Protein AF-A0A6S7FU73-F1 (afdb_monomer_lite)

Organism: Paramuricea clavata (NCBI:txid317549)

Secondary structure (DSSP, 8-state):
--SHHHHHHHHHHHHHHHHHHHHHHHHHHHHHHHHHHHHHH-S--------SS--HHHHHHHHHTT--HHHHHHS-HHHHHHHHHTT--HHHHHHHHHHHH-GGG-

Radius of gyration: 31.22 Å; chains: 1; bounding box: 71×23×87 Å

Foldseek 3Di:
DPVVVVVVVVVVVVVVVVVVVVVVVVVVCVVVVVVVCCVVCPPPPPPPPQDQDQDPVLVVLLVVLVDDPVNRVVDGSNRSVVCSVVVHHPVRVVVVVVCVVCVPPD

Sequence (106 aa):
MHWRQSWSRLRQRSVFVKTWMHYHFNLFRYNVQWYISVLRHGEKSQGAQIPFMITMKMRRSLSRLGFQEEDIRMLKPVEATKIIERSVNKQTWKKYVKTRKNPENV

pLDDT: mean 79.59, std 13.93, range [46.66, 95.25]

Structure (mmCIF, N/CA/C/O backbone):
data_AF-A0A6S7FU73-F1
#
_entry.id   AF-A0A6S7FU73-F1
#
loop_
_atom_site.group_PDB
_atom_site.id
_atom_site.type_symbol
_atom_site.label_atom_id
_atom_site.label_alt_id
_atom_site.label_comp_id
_atom_site.label_asym_id
_atom_site.label_entity_id
_atom_site.label_seq_id
_atom_site.pdbx_PDB_ins_code
_atom_site.Cartn_x
_atom_site.Cartn_y
_atom_site.Cartn_z
_atom_site.occupancy
_atom_site.B_iso_or_equiv
_atom_site.auth_seq_id
_atom_site.auth_comp_id
_atom_site.auth_asym_id
_atom_site.auth_atom_id
_atom_site.pdbx_PDB_model_num
ATOM 1 N N . MET A 1 1 ? 50.286 -8.710 -55.514 1.00 49.44 1 MET A N 1
ATOM 2 C CA . MET A 1 1 ? 49.823 -7.753 -54.476 1.00 49.44 1 MET A CA 1
ATOM 3 C C . MET A 1 1 ? 48.448 -8.166 -53.905 1.00 49.44 1 MET A C 1
ATOM 5 O O . MET A 1 1 ? 47.460 -7.523 -54.210 1.00 49.44 1 MET A O 1
ATOM 9 N N . HIS A 1 2 ? 48.346 -9.216 -53.071 1.00 54.00 2 HIS A N 1
ATOM 10 C CA . HIS A 1 2 ? 47.051 -9.652 -52.480 1.00 54.00 2 HIS A CA 1
ATOM 11 C C . HIS A 1 2 ? 47.002 -9.652 -50.938 1.00 54.00 2 HIS A C 1
ATOM 13 O O . HIS A 1 2 ? 45.931 -9.763 -50.347 1.00 54.00 2 HIS A O 1
ATOM 19 N N . TRP A 1 3 ? 48.137 -9.456 -50.259 1.00 46.66 3 TRP A N 1
ATOM 20 C CA . TRP A 1 3 ? 48.218 -9.568 -48.797 1.00 46.66 3 TRP A CA 1
ATOM 21 C C . TRP A 1 3 ? 47.597 -8.389 -48.027 1.00 46.66 3 TRP A C 1
ATOM 23 O O . TRP A 1 3 ? 47.072 -8.584 -46.934 1.00 46.66 3 TRP A O 1
ATOM 33 N N . ARG A 1 4 ? 47.561 -7.173 -48.593 1.00 53.41 4 ARG A N 1
ATOM 34 C CA . ARG A 1 4 ? 47.014 -5.983 -47.902 1.00 53.41 4 ARG A CA 1
ATOM 35 C C . ARG A 1 4 ? 45.486 -5.999 -47.727 1.00 53.41 4 ARG A C 1
ATOM 37 O O . ARG A 1 4 ? 44.990 -5.430 -46.761 1.00 53.41 4 ARG A O 1
ATOM 44 N N . GLN A 1 5 ? 44.739 -6.689 -48.594 1.00 56.28 5 GLN A N 1
ATOM 45 C CA . GLN A 1 5 ? 43.267 -6.766 -48.521 1.00 56.28 5 GLN A CA 1
ATOM 46 C C . GLN A 1 5 ? 42.741 -7.805 -47.508 1.00 56.28 5 GLN A C 1
ATOM 48 O O . GLN A 1 5 ? 41.552 -7.816 -47.185 1.00 56.28 5 GLN A O 1
ATOM 53 N N . SER A 1 6 ? 43.598 -8.700 -47.004 1.00 54.94 6 SER A N 1
ATOM 54 C CA . SER A 1 6 ? 43.200 -9.703 -46.001 1.00 54.94 6 SER A CA 1
ATOM 55 C C . SER A 1 6 ? 43.221 -9.128 -44.576 1.00 54.94 6 SER A C 1
ATOM 57 O O . SER A 1 6 ? 42.341 -9.404 -43.760 1.00 54.94 6 SER A O 1
ATOM 59 N N . TRP A 1 7 ? 44.170 -8.228 -44.296 1.00 52.56 7 TRP A N 1
ATOM 60 C CA . TRP A 1 7 ? 44.345 -7.601 -42.980 1.00 52.56 7 TRP A CA 1
ATOM 61 C C . TRP A 1 7 ? 43.242 -6.590 -42.627 1.00 52.56 7 TRP A C 1
ATOM 63 O O . TRP A 1 7 ? 42.866 -6.473 -41.459 1.00 52.56 7 TRP A O 1
ATOM 73 N N . SER A 1 8 ? 42.667 -5.895 -43.615 1.00 56.06 8 SER A N 1
ATOM 74 C CA . SER A 1 8 ? 41.546 -4.966 -43.396 1.00 56.06 8 SER A CA 1
ATOM 75 C C . SER A 1 8 ? 40.253 -5.688 -42.988 1.00 56.06 8 SER A C 1
ATOM 77 O O . SER A 1 8 ? 39.546 -5.217 -42.096 1.00 56.06 8 SER A O 1
ATOM 79 N N . ARG A 1 9 ? 39.985 -6.874 -43.555 1.00 55.88 9 ARG A N 1
ATOM 80 C CA . ARG A 1 9 ? 38.831 -7.722 -43.195 1.00 55.88 9 ARG A CA 1
ATOM 81 C C . ARG A 1 9 ? 38.948 -8.314 -41.788 1.00 55.88 9 ARG A C 1
ATOM 83 O O . ARG A 1 9 ? 37.959 -8.366 -41.059 1.00 55.88 9 ARG A O 1
ATOM 90 N N . LEU A 1 10 ? 40.156 -8.697 -41.369 1.00 57.91 10 LEU A N 1
ATOM 91 C CA . LEU A 1 10 ? 40.425 -9.154 -39.998 1.00 57.91 10 LEU A CA 1
ATOM 92 C C . LEU A 1 10 ? 40.265 -8.024 -38.966 1.00 57.91 10 LEU A C 1
ATOM 94 O O . LEU A 1 10 ? 39.712 -8.251 -37.889 1.00 57.91 10 LEU A O 1
ATOM 98 N N . ARG A 1 11 ? 40.669 -6.789 -39.304 1.00 56.59 11 ARG A N 1
ATOM 99 C CA . ARG A 1 11 ? 40.449 -5.607 -38.448 1.00 56.59 11 ARG A CA 1
ATOM 100 C C . ARG A 1 11 ? 38.974 -5.233 -38.307 1.00 56.59 11 ARG A C 1
ATOM 102 O O . ARG A 1 11 ? 38.544 -4.913 -37.207 1.00 56.59 11 ARG A O 1
ATOM 109 N N . GLN A 1 12 ? 38.182 -5.287 -39.377 1.00 59.53 12 GLN A N 1
ATOM 110 C CA . GLN A 1 12 ? 36.746 -4.995 -39.273 1.00 59.53 12 GLN A CA 1
ATOM 111 C C . GLN A 1 12 ? 36.001 -6.039 -38.428 1.00 59.53 12 GLN A C 1
ATOM 113 O O . GLN A 1 12 ? 35.156 -5.677 -37.609 1.00 59.53 12 GLN A O 1
ATOM 118 N N . ARG A 1 13 ? 36.377 -7.321 -38.538 1.00 58.72 13 ARG A N 1
ATOM 119 C CA . ARG A 1 13 ? 35.848 -8.386 -37.670 1.00 58.72 13 ARG A CA 1
ATOM 120 C C . ARG A 1 13 ? 36.181 -8.163 -36.194 1.00 58.72 13 ARG A C 1
ATOM 122 O O . ARG A 1 13 ? 35.322 -8.388 -35.348 1.00 58.72 13 ARG A O 1
ATOM 129 N N . SER A 1 14 ? 37.380 -7.680 -35.870 1.00 62.78 14 SER A N 1
ATOM 130 C CA . SER A 1 14 ? 37.757 -7.438 -34.472 1.00 62.78 14 SER A CA 1
ATOM 131 C C . SER A 1 14 ? 37.045 -6.231 -33.855 1.00 62.78 14 SER A C 1
ATOM 133 O O . SER A 1 14 ? 36.716 -6.276 -32.672 1.00 62.78 14 SER A O 1
ATOM 135 N N . VAL A 1 15 ? 36.738 -5.188 -34.635 1.00 66.00 15 VAL A N 1
ATOM 136 C CA . VAL A 1 15 ? 35.914 -4.057 -34.167 1.00 66.00 15 VAL A CA 1
ATOM 137 C C . VAL A 1 15 ? 34.481 -4.511 -33.889 1.00 66.00 15 VAL A C 1
ATOM 139 O O . VAL A 1 15 ? 33.950 -4.210 -32.825 1.00 66.00 15 VAL A O 1
ATOM 142 N N . PHE A 1 16 ? 33.887 -5.303 -34.786 1.00 70.62 16 PHE A N 1
ATOM 143 C CA . PHE A 1 16 ? 32.538 -5.839 -34.593 1.00 70.62 16 PHE A CA 1
ATOM 144 C C . PHE A 1 16 ? 32.436 -6.724 -33.344 1.00 70.62 16 PHE A C 1
ATOM 146 O O . PHE A 1 16 ? 31.546 -6.536 -32.518 1.00 70.62 16 PHE A O 1
ATOM 153 N N . VAL A 1 17 ? 33.395 -7.637 -33.157 1.00 74.44 17 VAL A N 1
ATOM 154 C CA . VAL A 1 17 ? 33.450 -8.512 -31.976 1.00 74.44 17 VAL A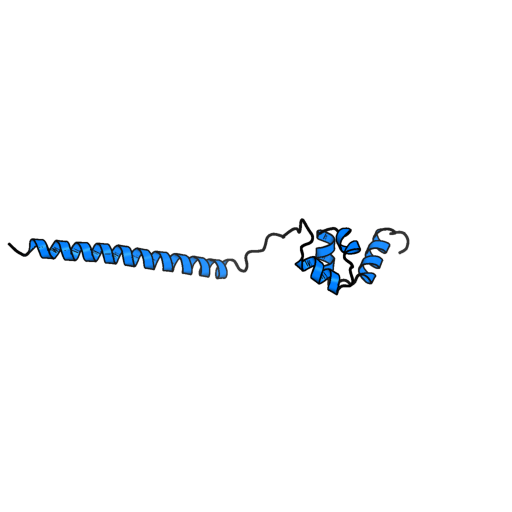 CA 1
ATOM 155 C C . VAL A 1 17 ? 33.656 -7.704 -30.696 1.00 74.44 17 VAL A C 1
ATOM 157 O O . VAL A 1 17 ? 33.004 -7.988 -29.695 1.00 74.44 17 VAL A O 1
ATOM 160 N N . LYS A 1 18 ? 34.497 -6.661 -30.718 1.00 78.31 18 LYS A N 1
ATOM 161 C CA . LYS A 1 18 ? 34.670 -5.763 -29.568 1.00 78.31 18 LYS A CA 1
ATOM 162 C C . LYS A 1 18 ? 33.374 -5.052 -29.208 1.00 78.31 18 LYS A C 1
ATOM 164 O O . LYS A 1 18 ? 33.010 -5.064 -28.040 1.00 78.31 18 LYS A O 1
ATOM 169 N N . THR A 1 19 ? 32.673 -4.470 -30.179 1.00 77.38 19 THR A N 1
ATOM 170 C CA . THR A 1 19 ? 31.396 -3.783 -29.934 1.00 77.38 19 THR A CA 1
ATOM 171 C C . THR A 1 19 ? 30.338 -4.748 -29.407 1.00 77.38 19 THR A C 1
ATOM 173 O O . THR A 1 19 ? 29.648 -4.433 -28.439 1.00 77.38 19 THR A O 1
ATOM 176 N N . TRP A 1 20 ? 30.257 -5.949 -29.984 1.00 79.00 20 TRP A N 1
ATOM 177 C CA . TRP A 1 20 ? 29.342 -6.996 -29.538 1.00 79.00 20 TRP A CA 1
ATOM 178 C C . TRP A 1 20 ? 29.642 -7.449 -28.101 1.00 79.00 20 TRP A C 1
ATOM 180 O O . TRP A 1 20 ? 28.750 -7.456 -27.253 1.00 79.00 20 TRP A O 1
ATOM 190 N N . MET A 1 21 ? 30.911 -7.722 -27.783 1.00 85.00 21 MET A N 1
ATOM 191 C CA . MET A 1 21 ? 31.340 -8.054 -26.420 1.00 85.00 21 MET A CA 1
ATOM 192 C C . MET A 1 21 ? 31.053 -6.916 -25.440 1.00 85.00 21 MET A C 1
ATOM 194 O O . MET A 1 21 ? 30.585 -7.173 -24.335 1.00 85.00 21 MET A O 1
ATOM 198 N N . HIS A 1 22 ? 31.286 -5.665 -25.837 1.00 83.69 22 HIS A N 1
ATOM 199 C CA . HIS A 1 22 ? 31.030 -4.505 -24.986 1.00 83.69 22 HIS A CA 1
ATOM 200 C C . HIS A 1 22 ? 29.541 -4.370 -24.656 1.00 83.69 22 HIS A C 1
ATOM 202 O O . HIS A 1 22 ? 29.183 -4.128 -23.504 1.00 83.69 22 HIS A O 1
ATOM 208 N N . TYR A 1 23 ? 28.671 -4.578 -25.648 1.00 86.94 23 TYR A N 1
ATOM 209 C CA . TYR A 1 23 ? 27.224 -4.557 -25.460 1.00 86.94 23 TYR A CA 1
ATOM 210 C C . TYR A 1 23 ? 26.769 -5.646 -24.483 1.00 86.94 23 TYR A C 1
ATOM 212 O O . TYR A 1 23 ? 26.098 -5.352 -23.494 1.00 86.94 23 TYR A O 1
ATOM 220 N N . HIS A 1 24 ? 27.192 -6.891 -24.711 1.00 83.62 24 HIS A N 1
ATOM 221 C CA . HIS A 1 24 ? 26.811 -8.012 -23.852 1.00 83.62 24 HIS A CA 1
ATOM 222 C C . HIS A 1 24 ? 27.388 -7.895 -22.438 1.00 83.62 24 HIS A C 1
ATOM 224 O O . HIS A 1 24 ? 26.698 -8.208 -21.467 1.00 83.62 24 HIS A O 1
ATOM 230 N N . PHE A 1 25 ? 28.612 -7.385 -22.297 1.00 87.56 25 PHE A N 1
ATOM 231 C CA . PHE A 1 25 ? 29.219 -7.142 -20.993 1.00 87.56 25 PHE A CA 1
ATOM 232 C C . PHE A 1 25 ? 28.512 -6.013 -20.234 1.00 87.56 25 PHE A C 1
ATOM 234 O O . PHE A 1 25 ? 28.234 -6.161 -19.046 1.00 87.56 25 PHE A O 1
ATOM 241 N N . ASN A 1 26 ? 28.143 -4.920 -20.909 1.00 88.12 26 ASN A N 1
ATOM 242 C CA . ASN A 1 26 ? 27.361 -3.846 -20.293 1.00 88.12 26 ASN A CA 1
ATOM 243 C C . ASN A 1 26 ? 25.976 -4.330 -19.854 1.00 88.12 26 ASN A C 1
ATOM 245 O O . ASN A 1 26 ? 25.552 -4.029 -18.737 1.00 88.12 26 ASN A O 1
ATOM 249 N N . LEU A 1 27 ? 25.303 -5.127 -20.688 1.00 87.06 27 LEU A N 1
ATOM 250 C CA . LEU A 1 27 ? 24.014 -5.724 -20.346 1.00 87.06 27 LEU A CA 1
ATOM 251 C C . LEU A 1 27 ? 24.136 -6.655 -19.130 1.00 87.06 27 LEU A C 1
ATOM 253 O O . LEU A 1 27 ? 23.310 -6.600 -18.219 1.00 87.06 27 LEU A O 1
ATOM 257 N N . PHE A 1 28 ? 25.189 -7.473 -19.076 1.00 88.38 28 PHE A N 1
ATOM 258 C CA . PHE A 1 28 ? 25.475 -8.326 -17.924 1.00 88.38 28 PHE A CA 1
ATOM 259 C C . PHE A 1 28 ? 25.717 -7.502 -16.654 1.00 88.38 28 PHE A C 1
ATOM 261 O O . PHE A 1 28 ? 25.079 -7.753 -15.631 1.00 88.38 28 PHE A O 1
ATOM 268 N N . ARG A 1 29 ? 26.573 -6.474 -16.717 1.00 86.38 29 ARG A N 1
ATOM 269 C CA . ARG A 1 29 ? 26.858 -5.606 -15.563 1.00 86.38 29 ARG A CA 1
ATOM 270 C C . ARG A 1 29 ? 25.609 -4.919 -15.034 1.00 86.38 29 ARG A C 1
ATOM 272 O O . ARG A 1 29 ? 25.436 -4.874 -13.821 1.00 86.38 29 ARG A O 1
ATOM 279 N N . TYR A 1 30 ? 24.745 -4.422 -15.916 1.00 82.38 30 TYR A N 1
ATOM 280 C CA . TYR A 1 30 ? 23.504 -3.764 -15.516 1.00 82.38 30 TYR A CA 1
ATOM 281 C C . TYR A 1 30 ? 22.580 -4.718 -14.744 1.00 82.38 30 TYR A C 1
ATOM 283 O O . TYR A 1 30 ? 22.136 -4.401 -13.639 1.00 82.38 30 TYR A O 1
ATOM 291 N N . ASN A 1 31 ? 22.362 -5.920 -15.285 1.00 84.56 31 ASN A N 1
ATOM 292 C CA . ASN A 1 31 ? 21.513 -6.929 -14.649 1.00 84.56 31 ASN A CA 1
ATOM 293 C C . ASN A 1 31 ? 22.090 -7.412 -13.307 1.00 84.56 31 ASN A C 1
ATOM 295 O O . ASN A 1 31 ? 21.364 -7.525 -12.318 1.00 84.56 31 ASN A O 1
ATOM 299 N N . VAL A 1 32 ? 23.405 -7.637 -13.240 1.00 87.38 32 VAL A N 1
ATOM 300 C CA . VAL A 1 32 ? 24.084 -8.065 -12.007 1.00 87.38 32 VAL A CA 1
ATOM 301 C C . VAL A 1 32 ? 24.074 -6.965 -10.950 1.00 87.38 32 VAL A C 1
ATOM 303 O O . VAL A 1 32 ? 23.831 -7.245 -9.779 1.00 87.38 32 VAL A O 1
ATOM 306 N N . GLN A 1 33 ? 24.295 -5.709 -11.336 1.00 82.62 33 GLN A N 1
ATOM 307 C CA . GLN A 1 33 ? 24.268 -4.585 -10.404 1.00 82.62 33 GLN A CA 1
ATOM 308 C C . GLN A 1 33 ? 22.882 -4.409 -9.777 1.00 82.62 33 GLN A C 1
ATOM 310 O O . GLN A 1 33 ? 22.793 -4.194 -8.567 1.00 82.62 33 GLN A O 1
ATOM 315 N N . TRP A 1 34 ? 21.810 -4.551 -10.564 1.00 75.44 34 TRP A N 1
ATOM 316 C CA . TRP A 1 34 ? 20.446 -4.549 -10.036 1.00 75.44 34 TRP A CA 1
ATOM 317 C C . TRP A 1 34 ? 20.240 -5.688 -9.029 1.00 75.44 34 TRP A C 1
ATOM 319 O O . TRP A 1 34 ? 19.814 -5.434 -7.902 1.00 75.44 34 TRP A O 1
ATOM 329 N N . TYR A 1 35 ? 20.647 -6.913 -9.370 1.00 79.25 35 TYR A N 1
ATOM 330 C CA . TYR A 1 35 ? 20.506 -8.074 -8.487 1.00 79.25 35 TYR A CA 1
ATOM 331 C C . TYR A 1 35 ? 21.293 -7.929 -7.171 1.00 79.25 35 TYR A C 1
ATOM 333 O O . TYR A 1 35 ? 20.747 -8.137 -6.087 1.00 79.25 35 TYR A O 1
ATOM 341 N N . ILE A 1 36 ? 22.550 -7.473 -7.240 1.00 80.50 36 ILE A N 1
ATOM 342 C CA . ILE A 1 36 ? 23.373 -7.184 -6.055 1.00 80.50 36 ILE A CA 1
ATOM 343 C C . ILE A 1 36 ? 22.746 -6.060 -5.227 1.00 80.50 36 ILE A C 1
ATOM 345 O O . ILE A 1 36 ? 22.783 -6.113 -3.999 1.00 80.50 36 ILE A O 1
ATOM 349 N N . SER A 1 37 ? 22.151 -5.047 -5.863 1.00 71.44 37 SER A N 1
ATOM 350 C CA . SER A 1 37 ? 21.504 -3.959 -5.129 1.00 71.44 37 SER A CA 1
ATOM 351 C C . SER A 1 37 ? 20.295 -4.440 -4.320 1.00 71.44 37 SER A C 1
ATOM 353 O O . SER A 1 37 ? 20.173 -4.034 -3.166 1.00 71.44 37 SER A O 1
ATOM 355 N N . VAL A 1 38 ? 19.474 -5.344 -4.870 1.00 76.00 38 VAL A N 1
ATOM 356 C CA . VAL A 1 38 ? 18.322 -5.957 -4.184 1.00 76.00 38 VAL A CA 1
ATOM 357 C C . VAL A 1 38 ? 18.781 -6.837 -3.020 1.00 76.00 38 VAL A C 1
ATOM 359 O O . VAL A 1 38 ? 18.237 -6.733 -1.925 1.00 76.00 38 VAL A O 1
ATOM 362 N N . LEU A 1 39 ? 19.824 -7.648 -3.223 1.00 80.12 39 LEU A N 1
ATOM 363 C CA . LEU A 1 39 ? 20.378 -8.502 -2.168 1.00 80.12 39 LEU A CA 1
ATOM 364 C C . LEU A 1 39 ? 21.032 -7.706 -1.032 1.00 80.12 39 LEU A C 1
ATOM 366 O O . LEU A 1 39 ? 20.908 -8.079 0.131 1.00 80.12 39 LEU A O 1
ATOM 370 N N . ARG A 1 40 ? 21.749 -6.623 -1.354 1.00 74.50 40 ARG A N 1
ATOM 371 C CA . ARG A 1 40 ? 22.564 -5.884 -0.378 1.00 74.50 40 ARG A CA 1
ATOM 372 C C . ARG A 1 40 ? 21.770 -4.867 0.438 1.00 74.50 40 ARG A C 1
ATOM 374 O O . ARG A 1 40 ? 22.150 -4.602 1.572 1.00 74.50 40 ARG A O 1
ATOM 381 N N . HIS A 1 41 ? 20.712 -4.282 -0.124 1.00 65.06 41 HIS A N 1
ATOM 382 C CA . HIS A 1 41 ? 19.957 -3.219 0.548 1.00 65.06 41 HIS A CA 1
ATOM 383 C C . HIS A 1 41 ? 18.711 -3.726 1.288 1.00 65.06 41 HIS A C 1
ATOM 385 O O . HIS A 1 41 ? 18.060 -2.925 1.955 1.00 65.06 41 HIS A O 1
ATOM 391 N N . GLY A 1 42 ? 18.376 -5.024 1.196 1.00 65.25 42 GLY A N 1
ATOM 392 C CA . GLY A 1 42 ? 17.054 -5.509 1.602 1.00 65.25 42 GLY A CA 1
ATOM 393 C C . GLY A 1 42 ? 15.953 -4.809 0.797 1.00 65.25 42 GLY A C 1
ATOM 394 O O . GLY A 1 42 ? 16.239 -3.962 -0.054 1.00 65.25 42 GLY A O 1
ATOM 395 N N . GLU A 1 43 ? 14.680 -5.147 1.013 1.00 60.75 43 GLU A N 1
ATOM 396 C CA . GLU A 1 43 ? 13.604 -4.347 0.419 1.00 60.75 43 GLU A CA 1
ATOM 397 C C . GLU A 1 43 ? 13.831 -2.881 0.797 1.00 60.75 43 GLU A C 1
ATOM 399 O O . GLU A 1 43 ? 13.959 -2.565 1.980 1.00 60.75 43 GLU A O 1
ATOM 404 N N . LYS A 1 44 ? 13.939 -1.996 -0.209 1.00 57.50 44 LYS A N 1
ATOM 405 C CA . LYS A 1 44 ? 14.059 -0.550 0.013 1.00 57.50 44 LYS A CA 1
ATOM 406 C C . LYS A 1 44 ? 13.019 -0.197 1.061 1.00 57.50 44 LYS A C 1
ATOM 408 O O . LYS A 1 44 ? 11.840 -0.446 0.804 1.00 57.50 44 LYS A O 1
ATOM 413 N N . SER A 1 45 ? 13.443 0.332 2.211 1.00 56.84 45 SER A N 1
ATOM 414 C CA . SER A 1 45 ? 12.513 0.819 3.219 1.00 56.84 45 SER A CA 1
ATOM 415 C C . SER A 1 45 ? 11.588 1.787 2.498 1.00 56.84 45 SER A C 1
ATOM 417 O O . SER A 1 45 ? 12.002 2.851 2.033 1.00 56.84 45 SER A O 1
ATOM 419 N N . GLN A 1 46 ? 10.357 1.339 2.248 1.00 59.78 46 GLN A N 1
ATOM 420 C CA . GLN A 1 46 ? 9.365 2.155 1.583 1.00 59.78 46 GLN A CA 1
ATOM 421 C C . GLN A 1 46 ? 9.175 3.327 2.533 1.00 59.78 46 GLN A C 1
ATOM 423 O O . GLN A 1 46 ? 8.630 3.151 3.622 1.00 59.78 46 GLN A O 1
ATOM 428 N N . GLY A 1 47 ? 9.736 4.489 2.179 1.00 60.81 47 GLY A N 1
ATOM 429 C CA . GLY A 1 47 ? 9.566 5.702 2.968 1.00 60.81 47 GLY A CA 1
ATOM 430 C C . GLY A 1 47 ? 8.086 5.837 3.290 1.00 60.81 47 GLY A C 1
ATOM 431 O O . GLY A 1 47 ? 7.265 5.534 2.424 1.00 60.81 47 GLY A O 1
ATOM 432 N N . ALA A 1 48 ? 7.761 6.180 4.540 1.00 61.56 48 ALA A N 1
ATOM 433 C CA . ALA A 1 48 ? 6.395 6.135 5.050 1.00 61.56 48 ALA A CA 1
ATOM 434 C C . ALA A 1 48 ? 5.432 6.775 4.038 1.00 61.56 48 ALA A C 1
ATOM 436 O O . ALA A 1 48 ? 5.428 7.993 3.852 1.00 61.56 48 ALA A O 1
ATOM 437 N N . GLN A 1 49 ? 4.665 5.943 3.326 1.00 66.38 49 GLN A N 1
ATOM 438 C CA . GLN A 1 49 ? 3.742 6.421 2.306 1.00 66.38 49 GLN A CA 1
ATOM 439 C C . GLN A 1 49 ? 2.546 7.004 3.040 1.00 66.38 49 GLN A C 1
ATOM 441 O O . GLN A 1 49 ? 1.673 6.276 3.504 1.00 66.38 49 GLN A O 1
ATOM 446 N N . ILE A 1 50 ? 2.534 8.327 3.191 1.00 75.44 50 ILE A N 1
ATOM 447 C CA . ILE A 1 50 ? 1.415 9.027 3.811 1.00 75.44 50 ILE A CA 1
ATOM 448 C C . ILE A 1 50 ? 0.297 9.106 2.765 1.00 75.44 50 ILE A C 1
ATOM 450 O O . ILE A 1 50 ? 0.471 9.750 1.727 1.00 75.44 50 ILE A O 1
ATOM 454 N N . PRO A 1 51 ? -0.860 8.469 3.002 1.00 79.19 51 PRO A N 1
ATOM 455 C CA . PRO A 1 51 ? -1.959 8.529 2.059 1.00 79.19 51 PRO A CA 1
ATOM 456 C C . PRO A 1 51 ? -2.565 9.931 2.094 1.00 79.19 51 PRO A C 1
ATOM 458 O O . PRO A 1 51 ? -3.070 10.376 3.123 1.00 79.19 51 PRO A O 1
ATOM 461 N N . PHE A 1 52 ? -2.538 10.618 0.954 1.00 85.06 52 PHE A N 1
ATOM 462 C CA . PHE A 1 52 ? -3.168 11.930 0.781 1.00 85.06 52 PHE A CA 1
ATOM 463 C C . PHE A 1 52 ? -4.664 11.822 0.440 1.00 85.06 52 PHE A C 1
ATOM 465 O O . PHE A 1 52 ? -5.418 12.768 0.646 1.00 85.06 52 PHE A O 1
ATOM 472 N N . MET A 1 53 ? -5.112 10.664 -0.062 1.00 90.69 53 MET A N 1
ATOM 473 C CA . MET A 1 53 ? -6.492 10.407 -0.480 1.00 90.69 53 MET A CA 1
ATOM 474 C C . MET A 1 53 ? -6.881 8.943 -0.231 1.00 90.69 53 MET A C 1
ATOM 476 O O . MET A 1 53 ? -6.036 8.048 -0.252 1.00 90.69 53 MET A O 1
ATOM 480 N N . ILE A 1 54 ? -8.177 8.684 -0.026 1.00 91.75 54 ILE A N 1
ATOM 481 C CA . ILE A 1 54 ? -8.723 7.323 0.061 1.00 91.75 54 ILE A CA 1
ATOM 482 C C . ILE A 1 54 ? -8.804 6.718 -1.344 1.00 91.75 54 ILE A C 1
ATOM 484 O O . ILE A 1 54 ? -9.601 7.145 -2.179 1.00 91.75 54 ILE A O 1
ATOM 488 N N . THR A 1 55 ? -7.993 5.691 -1.593 1.00 91.94 55 THR A N 1
ATOM 489 C CA . THR A 1 55 ? -7.950 4.993 -2.886 1.00 91.94 55 THR A CA 1
ATOM 490 C C . THR A 1 55 ? -9.121 4.022 -3.064 1.00 91.94 55 THR A C 1
ATOM 492 O O . THR A 1 55 ? -9.735 3.567 -2.098 1.00 91.94 55 THR A O 1
ATOM 495 N N . MET A 1 56 ? -9.401 3.615 -4.307 1.00 92.31 56 MET A N 1
ATOM 496 C CA . MET A 1 56 ? -10.440 2.616 -4.606 1.00 92.31 56 MET A CA 1
ATOM 497 C C . MET A 1 56 ? -10.186 1.270 -3.905 1.00 92.31 56 MET A C 1
ATOM 499 O O . MET A 1 56 ? -11.119 0.616 -3.439 1.00 92.31 56 MET A O 1
ATOM 503 N N . LYS A 1 57 ? -8.913 0.871 -3.765 1.00 92.44 57 LYS A N 1
ATOM 504 C CA . LYS A 1 57 ? -8.525 -0.326 -3.002 1.00 92.44 57 LYS A CA 1
ATOM 505 C C . LYS A 1 57 ? -8.918 -0.183 -1.529 1.00 92.44 57 LYS A C 1
ATOM 507 O O . LYS A 1 57 ? -9.516 -1.100 -0.974 1.00 92.44 57 LYS A O 1
ATOM 512 N N . MET A 1 58 ? -8.653 0.979 -0.930 1.00 93.25 58 MET A N 1
ATOM 513 C CA . MET A 1 58 ? -9.062 1.277 0.445 1.00 93.25 58 MET A CA 1
ATOM 514 C C . MET A 1 58 ? -10.585 1.282 0.597 1.00 93.25 58 MET A C 1
ATOM 516 O O . MET A 1 58 ? -11.083 0.700 1.555 1.00 93.25 58 MET A O 1
ATOM 520 N N . ARG A 1 59 ? -11.337 1.848 -0.361 1.00 94.69 59 ARG A N 1
ATOM 521 C CA . ARG A 1 59 ? -12.813 1.816 -0.337 1.00 94.69 59 ARG A CA 1
ATOM 522 C C . ARG A 1 59 ? -13.358 0.394 -0.293 1.00 94.69 59 ARG A C 1
ATOM 524 O O . ARG A 1 59 ? -14.228 0.104 0.524 1.00 94.69 59 ARG A O 1
ATOM 531 N N . ARG A 1 60 ? -12.817 -0.508 -1.120 1.00 95.25 60 ARG A N 1
ATOM 532 C CA . ARG A 1 60 ? -13.205 -1.928 -1.112 1.00 95.25 60 ARG A CA 1
ATOM 533 C C . ARG A 1 60 ? -12.916 -2.584 0.237 1.00 95.25 60 ARG A C 1
ATOM 535 O O . ARG A 1 60 ? -13.770 -3.302 0.749 1.00 95.25 60 ARG A O 1
ATOM 542 N N . SER A 1 61 ? -11.750 -2.318 0.828 1.00 94.75 61 SER A N 1
ATOM 543 C CA . SER A 1 61 ? -11.407 -2.832 2.161 1.00 94.75 61 SER A CA 1
ATOM 544 C C . SER A 1 61 ? -12.340 -2.292 3.248 1.00 94.75 61 SER A C 1
ATOM 546 O O . SER A 1 61 ? -12.838 -3.068 4.055 1.00 94.75 61 SER A O 1
ATOM 548 N N . LEU A 1 62 ? -12.643 -0.992 3.242 1.00 94.69 62 LEU A N 1
ATOM 549 C CA . LEU A 1 62 ? -13.565 -0.370 4.199 1.00 94.69 62 LEU A CA 1
ATOM 550 C C . LEU A 1 62 ? -14.999 -0.889 4.045 1.00 94.69 62 LEU A C 1
ATOM 552 O O . LEU A 1 62 ? -15.671 -1.134 5.044 1.00 94.69 62 LEU A O 1
ATOM 556 N N . SER A 1 63 ? -15.442 -1.128 2.810 1.00 94.56 63 SER A N 1
ATOM 557 C CA . SER A 1 63 ? -16.764 -1.707 2.535 1.00 94.56 63 SER A CA 1
ATOM 558 C C . SER A 1 63 ? -16.899 -3.100 3.154 1.00 94.56 63 SER A C 1
ATOM 560 O O . SER A 1 63 ? -17.920 -3.413 3.761 1.00 94.56 63 SER A O 1
ATOM 562 N N . ARG A 1 64 ? -15.837 -3.918 3.093 1.00 94.88 64 ARG A N 1
ATOM 563 C CA . ARG A 1 64 ? -15.791 -5.236 3.758 1.00 94.88 64 ARG A CA 1
ATOM 564 C C . ARG A 1 64 ? -15.856 -5.143 5.287 1.00 94.88 64 ARG A C 1
ATOM 566 O O . ARG A 1 64 ? -16.339 -6.072 5.919 1.00 94.88 64 ARG A O 1
ATOM 573 N N . LEU A 1 65 ? -15.408 -4.029 5.868 1.00 93.56 65 LEU A N 1
ATOM 574 C CA . LEU A 1 65 ? -15.463 -3.741 7.311 1.00 93.56 65 LEU A CA 1
ATOM 575 C C . LEU A 1 65 ? -16.790 -3.074 7.746 1.00 93.56 65 LEU A C 1
ATOM 577 O O . LEU A 1 65 ? -16.937 -2.635 8.894 1.00 93.56 65 LEU A O 1
ATOM 581 N N . GLY A 1 66 ? -17.761 -2.974 6.830 1.00 93.75 66 GLY A N 1
ATOM 582 C CA . GLY A 1 66 ? -19.107 -2.463 7.095 1.00 93.75 66 GLY A CA 1
ATOM 583 C C . GLY A 1 66 ? -19.253 -0.941 7.024 1.00 93.75 66 GLY A C 1
ATOM 584 O O . GLY A 1 66 ? -20.243 -0.406 7.528 1.00 93.75 66 GLY A O 1
ATOM 585 N N . PHE A 1 67 ? -18.288 -0.228 6.437 1.00 94.06 67 PHE A N 1
ATOM 586 C CA . PHE A 1 67 ? -18.416 1.205 6.157 1.00 94.06 67 PHE A CA 1
ATOM 587 C C . PHE A 1 67 ? -19.176 1.427 4.848 1.00 94.06 67 PHE A C 1
ATOM 589 O O . PHE A 1 67 ? -18.861 0.795 3.842 1.00 94.06 67 PHE A O 1
ATOM 596 N N . GLN A 1 68 ? -20.157 2.330 4.859 1.00 94.31 68 GLN A N 1
ATOM 597 C CA . GLN A 1 68 ? -20.867 2.727 3.643 1.00 94.31 68 GLN A CA 1
ATOM 598 C C . GLN A 1 68 ? -20.154 3.884 2.942 1.00 94.31 68 GLN A C 1
ATOM 600 O O . GLN A 1 68 ? -19.267 4.525 3.509 1.00 94.31 68 GLN A O 1
ATOM 605 N N . GLU A 1 69 ? -20.524 4.148 1.692 1.00 91.19 69 GLU A N 1
ATOM 606 C CA . GLU A 1 69 ? -19.880 5.161 0.856 1.00 91.19 69 GLU A CA 1
ATOM 607 C C . GLU A 1 69 ? -19.940 6.558 1.499 1.00 91.19 69 GLU A C 1
ATOM 609 O O . GLU A 1 69 ? -18.964 7.309 1.436 1.00 91.19 69 GLU A O 1
ATOM 614 N N . GLU A 1 70 ? -21.039 6.883 2.184 1.00 91.88 70 GLU A N 1
ATOM 615 C CA . GLU A 1 70 ? -21.225 8.141 2.913 1.00 91.88 70 GLU A CA 1
ATOM 616 C C . GLU A 1 70 ? -20.246 8.255 4.089 1.00 91.88 70 GLU A C 1
ATOM 618 O O . GLU A 1 70 ? -19.608 9.295 4.265 1.00 91.88 70 GLU A O 1
ATOM 623 N N . ASP A 1 71 ? -20.059 7.169 4.849 1.00 89.44 71 ASP A N 1
ATOM 624 C CA . ASP A 1 71 ? -19.101 7.133 5.960 1.00 89.44 71 ASP A CA 1
ATOM 625 C C . ASP A 1 71 ? -17.661 7.285 5.446 1.00 89.44 71 ASP A C 1
ATOM 627 O O . ASP A 1 71 ? -16.838 7.971 6.056 1.00 89.44 71 ASP A O 1
ATOM 631 N N . ILE A 1 72 ? -17.347 6.647 4.313 1.00 91.06 72 ILE A N 1
ATOM 632 C CA . ILE A 1 72 ? -16.010 6.672 3.711 1.00 91.06 72 ILE A CA 1
ATOM 633 C C . ILE A 1 72 ? -15.654 8.079 3.224 1.00 91.06 72 ILE A C 1
ATOM 635 O O . ILE A 1 72 ? -14.502 8.489 3.354 1.00 91.06 72 ILE A O 1
ATOM 639 N N . ARG A 1 73 ? -16.625 8.844 2.714 1.00 89.44 73 ARG A N 1
ATOM 640 C CA . ARG A 1 73 ? -16.410 10.244 2.303 1.00 89.44 73 ARG A CA 1
ATOM 641 C C . ARG A 1 73 ? -16.066 11.163 3.475 1.00 89.44 73 ARG A C 1
ATOM 643 O O . ARG A 1 73 ? -15.371 12.152 3.270 1.00 89.44 73 ARG A O 1
ATOM 650 N N . MET A 1 74 ? -16.531 10.842 4.681 1.00 89.81 74 MET A N 1
ATOM 651 C CA . MET A 1 74 ? -16.249 11.621 5.891 1.00 89.81 74 MET A CA 1
ATOM 652 C C . MET A 1 74 ? -14.943 11.220 6.593 1.00 89.81 74 MET A C 1
ATOM 654 O O . MET A 1 74 ? -14.488 11.927 7.493 1.00 89.81 74 MET A O 1
ATOM 658 N N . LEU A 1 75 ? -14.331 10.099 6.203 1.00 90.62 75 LEU A N 1
ATOM 659 C CA . LEU A 1 75 ? -13.098 9.601 6.809 1.00 90.62 75 LEU A CA 1
ATOM 660 C C . LEU A 1 75 ? -11.868 10.355 6.299 1.00 90.62 75 LEU A C 1
ATOM 662 O O . LEU A 1 75 ? -11.693 10.585 5.101 1.00 90.62 75 LEU A O 1
ATOM 666 N N . LYS A 1 76 ? -10.940 10.662 7.212 1.00 91.50 76 LYS A N 1
ATOM 667 C CA . LYS A 1 76 ? -9.613 11.148 6.816 1.00 91.50 76 LYS A CA 1
ATOM 668 C C . LYS A 1 76 ? -8.796 9.988 6.226 1.00 91.50 76 LYS A C 1
ATOM 670 O O . LYS A 1 76 ? -8.833 8.891 6.787 1.00 91.50 76 LYS A O 1
ATOM 675 N N . PRO A 1 77 ? -7.981 10.202 5.177 1.00 92.19 77 PRO A N 1
ATOM 676 C CA . PRO A 1 77 ? -7.141 9.151 4.587 1.00 92.19 77 PRO A CA 1
ATOM 677 C C . PRO A 1 77 ? -6.253 8.415 5.604 1.00 92.19 77 PRO A C 1
ATOM 679 O O . PRO A 1 77 ? -6.122 7.191 5.565 1.00 92.19 77 PRO A O 1
ATOM 682 N N . VAL A 1 78 ? -5.705 9.148 6.577 1.00 90.25 78 VAL A N 1
ATOM 683 C CA . VAL A 1 78 ? -4.897 8.586 7.672 1.00 90.25 78 VAL A CA 1
ATOM 684 C C . VAL A 1 78 ? -5.729 7.683 8.590 1.00 90.25 78 VAL A C 1
ATOM 686 O O . VAL A 1 78 ? -5.257 6.637 9.027 1.00 90.25 78 VAL A O 1
ATOM 689 N N . GLU A 1 79 ? -6.975 8.056 8.884 1.00 90.75 79 GLU A N 1
ATOM 690 C CA . GLU A 1 79 ? -7.881 7.249 9.712 1.00 90.75 79 GLU A CA 1
ATOM 691 C C . GLU A 1 79 ? -8.325 5.992 8.971 1.00 90.75 79 GLU A C 1
ATOM 693 O O . GLU A 1 79 ? -8.254 4.901 9.529 1.00 90.75 79 GLU A O 1
ATOM 698 N N . ALA A 1 80 ? -8.687 6.126 7.694 1.00 92.44 80 ALA A N 1
ATOM 699 C CA . ALA A 1 80 ? -9.011 5.003 6.822 1.00 92.44 80 ALA A CA 1
ATOM 700 C C . ALA A 1 80 ? -7.877 3.968 6.779 1.00 92.44 80 ALA A C 1
ATOM 702 O O . ALA A 1 80 ? -8.124 2.769 6.869 1.00 92.44 80 ALA A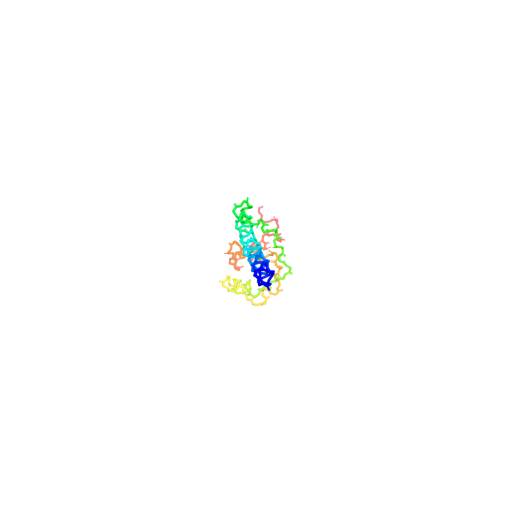 O 1
ATOM 703 N N . THR A 1 81 ? -6.631 4.431 6.701 1.00 91.94 81 THR A N 1
ATOM 704 C CA . THR A 1 81 ? -5.451 3.555 6.694 1.00 91.94 81 THR A CA 1
ATOM 705 C C . THR A 1 81 ? -5.310 2.809 8.013 1.00 91.94 81 THR A C 1
ATOM 707 O O . THR A 1 81 ? -5.225 1.586 8.006 1.00 91.94 81 THR A O 1
ATOM 710 N N . LYS A 1 82 ? -5.427 3.508 9.149 1.00 90.81 82 LYS A N 1
ATOM 711 C CA . LYS A 1 82 ? -5.401 2.880 10.481 1.00 90.81 82 LYS A CA 1
ATOM 712 C C . LYS A 1 82 ? -6.513 1.848 10.669 1.00 90.81 82 LYS A C 1
ATOM 714 O O . LYS A 1 82 ? -6.282 0.814 11.289 1.00 90.81 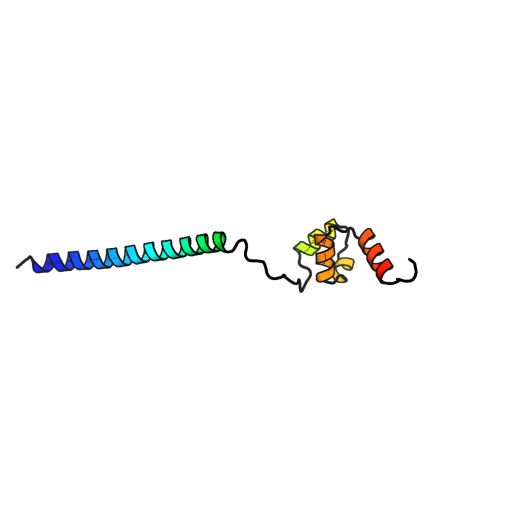82 LYS A O 1
ATOM 719 N N . ILE A 1 83 ? -7.715 2.126 10.160 1.00 93.00 83 ILE A N 1
ATOM 720 C CA . ILE A 1 83 ? -8.853 1.198 10.213 1.00 93.00 83 ILE A CA 1
ATOM 721 C C . ILE A 1 83 ? -8.542 -0.069 9.412 1.00 93.00 83 ILE A C 1
ATOM 723 O O . ILE A 1 83 ? -8.800 -1.166 9.902 1.00 93.00 83 ILE A O 1
ATOM 727 N N . ILE A 1 84 ? -7.971 0.080 8.213 1.00 92.56 84 ILE A N 1
ATOM 728 C CA . ILE A 1 84 ? -7.618 -1.041 7.334 1.00 92.56 84 ILE A CA 1
ATOM 729 C C . ILE A 1 84 ? -6.475 -1.867 7.932 1.00 92.56 84 ILE A C 1
ATOM 731 O O . ILE A 1 84 ? -6.604 -3.083 8.029 1.00 92.56 84 ILE A O 1
ATOM 735 N N . GLU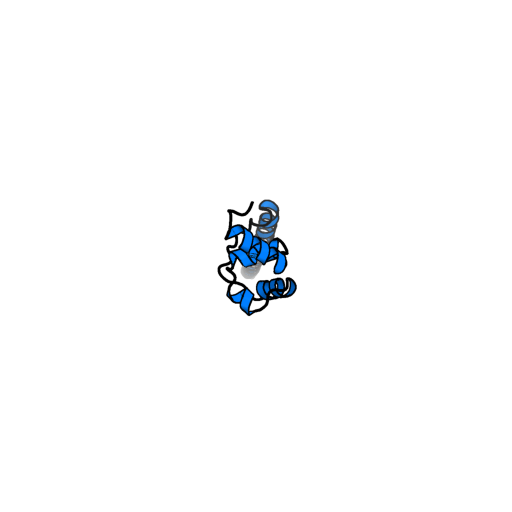 A 1 85 ? -5.391 -1.226 8.373 1.00 90.44 85 GLU A N 1
ATOM 736 C CA . GLU A 1 85 ? -4.235 -1.896 8.989 1.00 90.44 85 GLU A CA 1
ATOM 737 C C . GLU A 1 85 ? -4.636 -2.706 10.223 1.00 90.44 85 GLU A C 1
ATOM 739 O O . GLU A 1 85 ? -4.147 -3.812 10.433 1.00 90.44 85 GLU A O 1
ATOM 744 N N . ARG A 1 86 ? -5.560 -2.173 11.029 1.00 90.31 86 ARG A N 1
ATOM 745 C CA . ARG A 1 86 ? -6.036 -2.820 12.259 1.00 90.31 86 ARG A CA 1
ATOM 746 C C . ARG A 1 86 ? -7.289 -3.676 12.058 1.00 90.31 86 ARG A C 1
ATOM 748 O O . ARG A 1 86 ? -7.790 -4.224 13.033 1.00 90.31 86 ARG A O 1
ATOM 755 N N . SER A 1 87 ? -7.811 -3.767 10.830 1.00 91.19 87 SER A N 1
ATOM 756 C CA . SER A 1 87 ? -9.048 -4.488 10.483 1.00 91.19 87 SER A CA 1
ATOM 757 C C . SER A 1 87 ? -10.224 -4.192 11.430 1.00 91.19 87 SER A C 1
ATOM 759 O O . SER A 1 87 ? -10.924 -5.088 11.896 1.00 91.19 87 SER A O 1
ATOM 761 N N . VAL A 1 88 ? -10.433 -2.912 11.750 1.00 91.88 88 VAL A N 1
ATOM 762 C CA . VAL A 1 88 ? -11.442 -2.483 12.732 1.00 91.88 88 VAL A CA 1
ATOM 763 C C . VAL A 1 88 ? -12.807 -2.324 12.063 1.00 91.88 88 VAL A C 1
ATOM 765 O O . VAL A 1 88 ? -12.969 -1.524 11.145 1.00 91.88 88 VAL A O 1
ATOM 768 N N . ASN A 1 89 ? -13.824 -3.022 12.571 1.00 91.75 89 ASN A N 1
ATOM 769 C CA . ASN A 1 89 ? -15.202 -2.861 12.101 1.00 91.75 89 ASN A CA 1
ATOM 770 C C . ASN A 1 89 ? -15.820 -1.510 12.505 1.00 91.75 89 ASN A C 1
ATOM 772 O O . ASN A 1 89 ? -15.474 -0.914 13.532 1.00 91.75 89 ASN A O 1
ATOM 776 N N . LYS A 1 90 ? -16.821 -1.062 11.732 1.00 90.81 90 LYS A N 1
ATOM 777 C CA . LYS A 1 90 ? -17.522 0.226 11.921 1.00 90.81 90 LYS A CA 1
ATOM 778 C C . LYS A 1 90 ? -18.019 0.470 13.353 1.00 90.81 90 LYS A C 1
ATOM 780 O O . LYS A 1 90 ? -17.895 1.582 13.862 1.00 90.81 90 LYS A O 1
ATOM 785 N N . GLN A 1 91 ? -18.575 -0.543 14.018 1.00 90.00 91 GLN A N 1
ATOM 786 C CA . GLN A 1 91 ? -19.109 -0.417 15.384 1.00 90.00 91 GLN A CA 1
ATOM 787 C C . GLN A 1 91 ? -18.006 -0.097 16.404 1.00 90.00 91 GLN A C 1
ATOM 789 O O . GLN A 1 91 ? -18.134 0.837 17.198 1.00 90.00 91 GLN A O 1
ATOM 794 N N . THR A 1 92 ? -16.889 -0.820 16.326 1.00 90.31 92 THR A N 1
ATOM 795 C CA . THR A 1 92 ? -15.717 -0.616 17.183 1.00 90.31 92 THR A CA 1
ATOM 796 C C . THR A 1 92 ? -15.091 0.754 16.940 1.00 90.31 92 THR A C 1
ATOM 798 O O . THR A 1 92 ? -14.759 1.461 17.893 1.00 90.31 92 THR A O 1
ATOM 801 N N . TRP A 1 93 ? -15.010 1.181 15.676 1.00 89.44 93 TRP A N 1
ATOM 802 C CA . TRP A 1 93 ? -14.537 2.521 15.326 1.00 89.44 93 TRP A CA 1
ATOM 803 C C . TRP A 1 93 ? -15.432 3.623 15.904 1.00 89.44 93 TRP A C 1
ATOM 805 O O . TRP A 1 93 ? -14.934 4.572 16.509 1.00 89.44 93 TRP A O 1
ATOM 815 N N . LYS A 1 94 ? -16.760 3.480 15.803 1.00 88.69 94 LYS A N 1
ATOM 816 C CA . LYS A 1 94 ? -17.710 4.429 16.406 1.00 88.69 94 LYS A CA 1
ATOM 817 C C . LYS A 1 94 ? -17.533 4.535 17.921 1.00 88.69 94 LYS A C 1
ATOM 819 O O . LYS A 1 94 ? -17.557 5.647 18.447 1.00 88.69 94 LYS A O 1
ATOM 824 N N . LYS A 1 95 ? -17.314 3.410 18.613 1.00 88.31 95 LYS A N 1
ATOM 825 C CA . LYS A 1 95 ? -17.019 3.403 20.054 1.00 88.31 95 LYS A CA 1
ATOM 826 C C . LYS A 1 95 ? -15.735 4.182 20.347 1.00 88.31 95 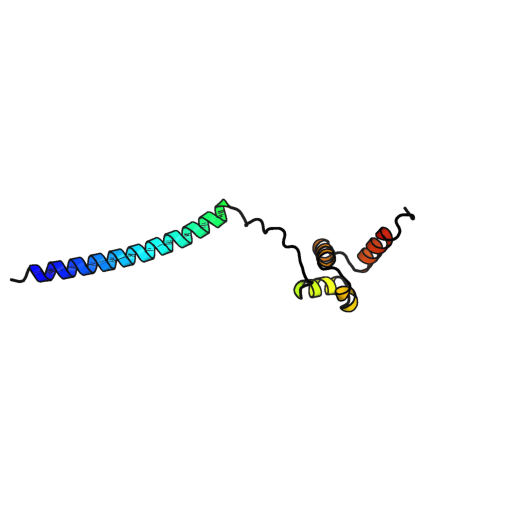LYS A C 1
ATOM 828 O O . LYS A 1 95 ? -15.770 5.088 21.168 1.00 88.31 95 LYS A O 1
ATOM 833 N N . TYR A 1 96 ? -14.657 3.910 19.609 1.00 86.44 96 TYR A N 1
ATOM 834 C CA . TYR A 1 96 ? -13.378 4.611 19.759 1.00 86.44 96 TYR A CA 1
ATOM 835 C C . TYR A 1 96 ? -13.506 6.129 19.562 1.00 86.44 96 TYR A C 1
ATOM 837 O O . TYR A 1 96 ? -13.019 6.913 20.377 1.00 86.44 96 TYR A O 1
ATOM 845 N N . VAL A 1 97 ? -14.211 6.558 18.513 1.00 86.81 97 VAL A N 1
ATOM 846 C CA . VAL A 1 97 ? -14.452 7.983 18.242 1.00 86.81 97 VAL A CA 1
ATOM 847 C C . VAL A 1 97 ? -15.296 8.626 19.345 1.00 86.81 97 VAL A C 1
ATOM 849 O O . VAL A 1 97 ? -15.013 9.758 19.736 1.00 86.81 97 VAL A O 1
ATOM 852 N N . LYS A 1 98 ? -16.302 7.917 19.873 1.00 85.69 98 LYS A N 1
ATOM 853 C CA . LYS A 1 98 ? -17.135 8.399 20.985 1.00 85.69 98 LYS A CA 1
ATOM 854 C C . LYS A 1 98 ? -16.305 8.597 22.256 1.00 85.69 98 LYS A C 1
ATOM 856 O O . LYS A 1 98 ? -16.382 9.669 22.847 1.00 85.69 98 LYS A O 1
ATOM 861 N N . THR A 1 99 ? -15.480 7.618 22.629 1.00 84.44 99 THR A N 1
ATOM 862 C CA . THR A 1 99 ? -14.600 7.698 23.809 1.00 84.44 99 THR A CA 1
ATOM 863 C C . THR A 1 99 ? -13.580 8.828 23.675 1.00 84.44 99 THR A C 1
ATOM 865 O O . THR A 1 99 ? -13.332 9.552 24.628 1.00 84.44 99 THR A O 1
ATOM 868 N N . ARG A 1 100 ? -13.039 9.054 22.471 1.00 80.75 100 ARG A N 1
ATOM 869 C CA . ARG A 1 100 ? -12.098 10.157 22.224 1.00 80.75 100 ARG A CA 1
ATOM 870 C C . ARG A 1 100 ? -12.738 11.545 22.350 1.00 80.75 100 ARG A C 1
ATOM 872 O O . ARG A 1 100 ? -12.046 12.497 22.687 1.00 80.75 100 ARG A O 1
ATOM 879 N N . LYS A 1 101 ? -14.029 11.676 22.027 1.00 78.31 101 LYS A N 1
ATOM 880 C CA . LYS A 1 101 ? -14.763 12.950 22.097 1.00 78.31 101 LYS A CA 1
ATOM 881 C C . LYS A 1 101 ? -15.286 13.282 23.496 1.00 78.31 101 LYS A C 1
ATOM 883 O O . LYS A 1 101 ? -15.595 14.443 23.725 1.00 78.31 101 LYS A O 1
ATOM 888 N N . ASN A 1 102 ? -15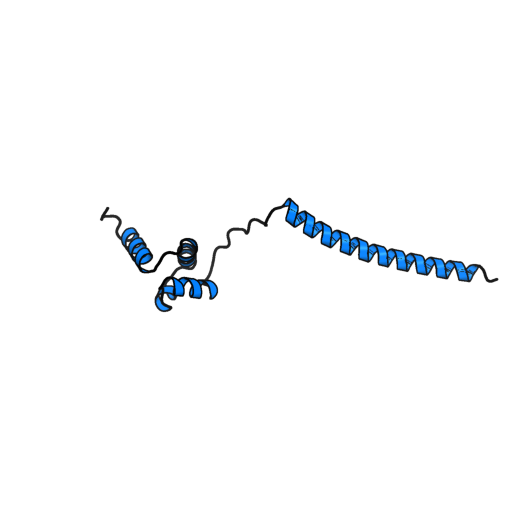.402 12.303 24.392 1.00 72.88 102 ASN A N 1
ATOM 889 C CA . ASN A 1 102 ? -15.874 12.522 25.758 1.00 72.88 102 ASN A CA 1
ATOM 890 C C . ASN A 1 102 ? -14.948 11.822 26.772 1.00 72.88 102 ASN A C 1
ATOM 892 O O . ASN A 1 102 ? -15.240 10.693 27.173 1.00 72.88 102 ASN A O 1
ATOM 896 N N . PRO A 1 103 ? -13.814 12.450 27.136 1.00 64.19 103 PRO A N 1
ATOM 897 C CA . PRO A 1 103 ? -12.822 11.845 28.022 1.00 64.19 103 PRO A CA 1
ATOM 898 C C . PRO A 1 103 ? -13.269 11.753 29.491 1.00 64.19 103 PRO A C 1
ATOM 900 O O . PRO A 1 103 ? -12.627 11.050 30.257 1.00 64.19 103 PRO A O 1
ATOM 903 N N . GLU A 1 104 ? -14.365 12.409 29.886 1.00 66.06 104 GLU A N 1
ATOM 904 C CA . GLU A 1 104 ? -14.810 12.536 31.287 1.00 66.06 104 GLU A CA 1
ATOM 905 C C . GLU A 1 104 ? -15.674 11.361 31.803 1.00 66.06 104 GLU A C 1
ATOM 907 O O . GLU A 1 104 ? -16.295 11.462 32.852 1.00 66.06 104 GLU A O 1
ATOM 912 N N . ASN A 1 105 ? -15.749 10.242 31.074 1.00 59.19 105 ASN A N 1
ATOM 913 C CA . ASN A 1 105 ? -16.545 9.054 31.444 1.00 59.19 105 ASN A CA 1
ATOM 914 C C . ASN A 1 105 ? -15.684 7.787 31.630 1.00 59.19 105 ASN A C 1
ATOM 916 O O . ASN A 1 105 ? -16.124 6.681 31.299 1.00 59.19 105 ASN A O 1
ATOM 920 N N . VAL A 1 106 ? -14.445 7.948 32.101 1.00 58.12 106 VAL A N 1
ATOM 921 C CA . VAL A 1 106 ? -13.552 6.843 32.493 1.00 58.12 106 VAL A CA 1
ATOM 922 C C . VAL A 1 106 ? -13.225 6.961 33.969 1.00 58.12 106 VAL A C 1
ATOM 924 O O . VAL A 1 106 ? -12.854 8.081 34.378 1.00 58.12 106 VAL A O 1
#